Protein AF-A0A934G5C1-F1 (afdb_monomer)

Mean predicted aligned error: 17.74 Å

Structure (mmCIF, N/CA/C/O backbone):
data_AF-A0A934G5C1-F1
#
_entry.id   AF-A0A934G5C1-F1
#
loop_
_atom_site.group_PDB
_atom_site.id
_atom_site.type_symbol
_atom_site.label_atom_id
_atom_site.label_alt_id
_atom_site.label_comp_id
_atom_site.label_asym_id
_atom_site.label_entity_id
_atom_site.label_seq_id
_atom_site.pdbx_PDB_ins_code
_atom_site.Cartn_x
_atom_site.Cartn_y
_atom_site.Cartn_z
_atom_site.occupancy
_atom_site.B_iso_or_equiv
_atom_site.auth_seq_id
_atom_site.auth_comp_id
_atom_site.auth_asym_id
_atom_site.auth_atom_id
_atom_site.pdbx_PDB_model_num
ATOM 1 N N . MET A 1 1 ? 14.256 -75.450 32.228 1.00 40.66 1 MET A N 1
ATOM 2 C CA . MET A 1 1 ? 15.122 -76.262 31.351 1.00 40.66 1 MET A CA 1
ATOM 3 C C . MET A 1 1 ? 15.652 -75.315 30.292 1.00 40.66 1 MET A C 1
ATOM 5 O O . MET A 1 1 ? 14.872 -74.866 29.470 1.00 40.66 1 MET A O 1
ATOM 9 N N . SER A 1 2 ? 16.788 -74.676 30.567 1.00 46.22 2 SER A N 1
ATOM 10 C CA . SER A 1 2 ? 18.142 -75.219 30.341 1.00 46.22 2 SER A CA 1
ATOM 11 C C . SER A 1 2 ? 18.468 -75.091 28.852 1.00 46.22 2 SER A C 1
ATOM 13 O O . SER A 1 2 ? 17.809 -75.720 28.040 1.00 46.22 2 SER A O 1
ATOM 15 N N . ASP A 1 3 ? 19.263 -74.114 28.436 1.00 44.03 3 ASP A N 1
ATOM 16 C CA . ASP A 1 3 ? 20.720 -73.979 28.608 1.00 44.03 3 ASP A CA 1
ATOM 17 C C . ASP A 1 3 ? 21.331 -74.221 27.226 1.00 44.03 3 ASP A C 1
ATOM 19 O O . ASP A 1 3 ? 21.148 -75.296 26.664 1.00 44.03 3 ASP A O 1
ATOM 23 N N . SER A 1 4 ? 22.003 -73.222 26.659 1.00 57.47 4 SER A N 1
ATOM 24 C CA . SER A 1 4 ? 23.036 -73.444 25.642 1.00 57.47 4 SER A CA 1
ATOM 25 C C . SER A 1 4 ? 23.833 -72.155 25.454 1.00 57.47 4 SER A C 1
ATOM 27 O O . SER A 1 4 ? 23.594 -71.365 24.542 1.00 57.47 4 SER A O 1
ATOM 29 N N . GLN A 1 5 ? 24.781 -71.938 26.362 1.00 55.88 5 GLN A N 1
ATOM 30 C CA . GLN A 1 5 ? 25.987 -71.168 26.079 1.00 55.88 5 GLN A CA 1
ATOM 31 C C . GLN A 1 5 ? 26.988 -72.052 25.327 1.00 55.88 5 GLN A C 1
ATOM 33 O O . GLN A 1 5 ? 27.279 -73.153 25.781 1.00 55.88 5 GLN A O 1
ATOM 38 N N . ASP A 1 6 ? 27.609 -71.513 24.281 1.00 58.28 6 ASP A N 1
ATOM 39 C CA . ASP A 1 6 ? 28.986 -71.850 23.891 1.00 58.28 6 ASP A CA 1
ATOM 40 C C . ASP A 1 6 ? 29.587 -70.571 23.270 1.00 58.28 6 ASP A C 1
ATOM 42 O O . ASP A 1 6 ? 29.006 -70.002 22.348 1.00 58.28 6 ASP A O 1
ATOM 46 N N . ARG A 1 7 ? 30.477 -69.835 23.964 1.00 55.62 7 ARG A N 1
ATOM 47 C CA . ARG A 1 7 ? 31.963 -69.877 23.887 1.00 55.62 7 ARG A CA 1
ATOM 48 C C . ARG A 1 7 ? 32.457 -70.053 22.439 1.00 55.62 7 ARG A C 1
ATOM 50 O O . ARG A 1 7 ? 31.940 -70.856 21.694 1.00 55.62 7 ARG A O 1
ATOM 57 N N . SER A 1 8 ? 33.485 -69.401 21.920 1.00 46.38 8 SER A N 1
ATOM 58 C CA . SER A 1 8 ? 34.665 -68.748 22.470 1.00 46.38 8 SER A CA 1
ATOM 59 C C . SER A 1 8 ? 35.357 -68.091 21.266 1.00 46.38 8 SER A C 1
ATOM 61 O O . SER A 1 8 ? 35.389 -68.707 20.207 1.00 46.38 8 SER A O 1
ATOM 63 N N . MET A 1 9 ? 35.971 -66.915 21.404 1.00 46.69 9 MET A N 1
ATOM 64 C CA . MET A 1 9 ? 37.421 -66.777 21.190 1.00 46.69 9 MET A CA 1
ATOM 65 C C . MET A 1 9 ? 37.887 -65.324 21.318 1.00 46.69 9 MET A C 1
ATOM 67 O O . MET A 1 9 ? 37.436 -64.401 20.648 1.00 46.69 9 MET A O 1
ATOM 71 N N . HIS A 1 10 ? 38.854 -65.189 22.217 1.00 42.53 10 HIS A N 1
ATOM 72 C CA . HIS A 1 10 ? 39.759 -64.076 22.443 1.00 42.53 10 HIS A CA 1
ATOM 73 C C . HIS A 1 10 ? 40.502 -63.627 21.173 1.00 42.53 10 HIS A C 1
ATOM 75 O O . HIS A 1 10 ? 41.035 -64.486 20.480 1.00 42.53 10 HIS A O 1
ATOM 81 N N . PHE A 1 11 ? 40.739 -62.317 21.003 1.00 47.66 11 PHE A N 1
ATOM 82 C CA . PHE A 1 11 ? 42.115 -61.782 21.005 1.00 47.66 11 PHE A CA 1
ATOM 83 C C . PHE A 1 11 ? 42.181 -60.248 21.176 1.00 47.66 11 PHE A C 1
ATOM 85 O O . PHE A 1 11 ? 42.014 -59.448 20.267 1.00 47.66 11 PHE A O 1
ATOM 92 N N . ILE A 1 12 ? 42.398 -59.872 22.430 1.00 50.53 12 ILE A N 1
ATOM 93 C CA . ILE A 1 12 ? 43.264 -58.821 22.978 1.00 50.53 12 ILE A CA 1
ATOM 94 C C . ILE A 1 12 ? 44.114 -57.975 21.980 1.00 50.53 12 ILE A C 1
ATOM 96 O O . ILE A 1 12 ? 44.884 -58.521 21.197 1.00 50.53 12 ILE A O 1
ATOM 100 N N . LYS A 1 13 ? 44.133 -56.652 22.258 1.00 41.81 13 LYS A N 1
ATOM 101 C CA . LYS A 1 13 ? 45.255 -55.664 22.238 1.00 41.81 13 LYS A CA 1
ATOM 102 C C . LYS A 1 13 ? 45.250 -54.515 21.196 1.00 41.81 13 LYS A C 1
ATOM 104 O O . LYS A 1 13 ? 45.858 -54.601 20.144 1.00 41.81 13 LYS A O 1
ATOM 109 N N . LYS A 1 14 ? 44.799 -53.356 21.708 1.00 48.03 14 LYS A N 1
ATOM 110 C CA . LYS A 1 14 ? 45.574 -52.109 21.934 1.00 48.03 14 LYS A CA 1
ATOM 111 C C . LYS A 1 14 ? 45.848 -51.115 20.777 1.00 48.03 14 LYS A C 1
ATOM 113 O O . LYS A 1 14 ? 46.729 -51.319 19.957 1.00 48.03 14 LYS A O 1
ATOM 118 N N . HIS A 1 15 ? 45.277 -49.924 21.014 1.00 45.47 15 HIS A N 1
ATOM 119 C CA . HIS A 1 15 ? 45.820 -48.560 20.864 1.00 45.47 15 HIS A CA 1
ATOM 120 C C . HIS A 1 15 ? 45.472 -47.713 19.626 1.00 45.47 15 HIS A C 1
ATOM 122 O O . HIS A 1 15 ? 45.500 -48.169 18.494 1.00 45.47 15 HIS A O 1
ATOM 128 N N . VAL A 1 16 ? 45.311 -46.413 19.943 1.00 53.78 16 VAL A N 1
ATOM 129 C CA . VAL A 1 16 ? 45.301 -45.193 19.106 1.00 53.78 16 VAL A CA 1
ATOM 130 C C . VAL A 1 16 ? 43.897 -44.778 18.613 1.00 53.78 16 VAL A C 1
ATOM 132 O O . VAL A 1 16 ? 43.386 -45.319 17.650 1.00 53.78 16 VAL A O 1
ATOM 135 N N . LEU A 1 17 ? 43.108 -44.008 19.378 1.00 49.44 17 LEU A N 1
ATOM 136 C CA . LEU A 1 17 ? 43.161 -42.549 19.619 1.00 49.44 17 LEU A CA 1
ATOM 137 C C . LEU A 1 17 ? 42.646 -41.694 18.434 1.00 49.44 17 LEU A C 1
ATOM 139 O O . LEU A 1 17 ? 43.292 -41.656 17.396 1.00 49.44 17 LEU A O 1
ATOM 143 N N . ARG A 1 18 ? 41.589 -40.897 18.714 1.00 51.03 18 ARG A N 1
ATOM 144 C CA . ARG A 1 18 ? 40.995 -39.773 17.933 1.00 51.03 18 ARG A CA 1
ATOM 145 C C . ARG A 1 18 ? 40.209 -40.232 16.691 1.00 51.03 18 ARG A C 1
ATOM 147 O O . ARG A 1 18 ? 40.724 -40.967 15.875 1.00 51.03 18 ARG A O 1
ATOM 154 N N . VAL A 1 19 ? 38.934 -39.882 16.505 1.00 53.34 19 VAL A N 1
ATOM 155 C CA . VAL A 1 19 ? 38.417 -38.519 16.307 1.00 53.34 19 VAL A CA 1
ATOM 156 C C . VAL A 1 19 ? 36.956 -38.430 16.774 1.00 53.34 19 VAL A C 1
ATOM 158 O O . VAL A 1 19 ? 36.105 -39.219 16.376 1.00 53.34 19 VAL A O 1
ATOM 161 N N . VAL A 1 20 ? 36.679 -37.429 17.610 1.00 55.00 20 VAL A N 1
ATOM 162 C CA . VAL A 1 20 ? 35.336 -36.919 17.906 1.00 55.00 20 VAL A CA 1
ATOM 163 C C . VAL A 1 20 ? 34.808 -36.260 16.632 1.00 55.00 20 VAL A C 1
ATOM 165 O O . VAL A 1 20 ? 35.332 -35.233 16.213 1.00 55.00 20 VAL A O 1
ATOM 168 N N . GLY A 1 21 ? 33.805 -36.864 16.000 1.00 48.53 21 GLY A N 1
ATOM 169 C CA . GLY A 1 21 ? 33.131 -36.331 14.816 1.00 48.53 21 GLY A CA 1
ATOM 170 C C . GLY A 1 21 ? 31.668 -36.032 15.118 1.00 48.53 21 GLY A C 1
ATOM 171 O O . GLY A 1 21 ? 30.785 -36.697 14.593 1.00 48.53 21 GLY A O 1
ATOM 172 N N . ALA A 1 22 ? 31.407 -35.069 16.005 1.00 55.16 22 ALA A N 1
ATOM 173 C CA . ALA A 1 22 ? 30.075 -34.499 16.173 1.00 55.16 22 ALA A CA 1
ATOM 174 C C . ALA A 1 22 ? 29.799 -33.570 14.982 1.00 55.16 22 ALA A C 1
ATOM 176 O O . ALA A 1 22 ? 30.129 -32.386 15.012 1.00 55.16 22 ALA A O 1
ATOM 177 N N . THR A 1 23 ? 29.249 -34.117 13.899 1.00 57.44 23 THR A N 1
ATOM 178 C CA . THR A 1 23 ? 28.821 -33.325 12.742 1.00 57.44 23 THR A CA 1
ATOM 179 C C . THR A 1 23 ? 27.508 -32.627 13.091 1.00 57.44 23 THR A C 1
ATOM 181 O O . THR A 1 23 ? 26.417 -33.132 12.839 1.00 57.44 23 THR A O 1
ATOM 184 N N . LEU A 1 24 ? 27.622 -31.467 13.738 1.00 51.75 24 LEU A N 1
ATOM 185 C CA . LEU A 1 24 ? 26.525 -30.531 13.941 1.00 51.75 24 LEU A CA 1
ATOM 186 C C . LEU A 1 24 ? 26.111 -30.000 12.557 1.00 51.75 24 LEU A C 1
ATOM 188 O O . LEU A 1 24 ? 26.809 -29.174 11.970 1.00 51.75 24 LEU A O 1
ATOM 192 N N . LEU A 1 25 ? 25.008 -30.512 12.006 1.00 53.38 25 LEU A N 1
ATOM 193 C CA . LEU A 1 25 ? 24.370 -29.956 10.811 1.00 53.38 25 LEU A CA 1
ATOM 194 C C . LEU A 1 25 ? 23.799 -28.579 11.169 1.00 53.38 25 LEU A C 1
ATOM 196 O O . LEU A 1 25 ? 22.668 -28.455 11.632 1.00 53.38 25 LEU A O 1
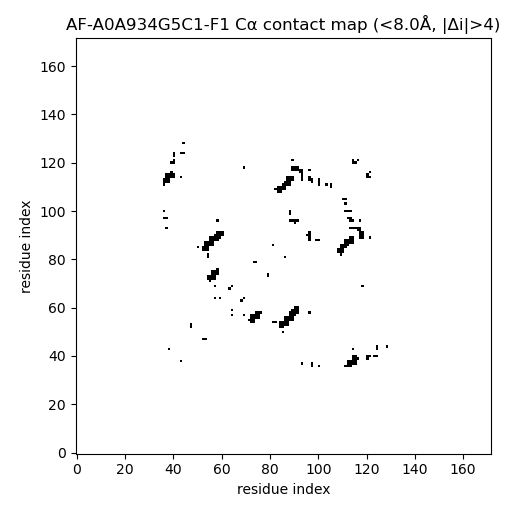ATOM 200 N N . ILE A 1 26 ? 24.609 -27.540 10.981 1.00 58.94 26 ILE A N 1
ATOM 201 C CA . ILE A 1 26 ? 24.155 -26.152 11.006 1.00 58.94 26 ILE A CA 1
ATOM 202 C C . ILE A 1 26 ? 23.351 -25.948 9.721 1.00 58.94 26 ILE A C 1
ATOM 204 O O . ILE A 1 26 ? 23.914 -25.719 8.653 1.00 58.94 26 ILE A O 1
ATOM 208 N N . VAL A 1 27 ? 22.031 -26.095 9.810 1.00 57.69 27 VAL A N 1
ATOM 209 C CA . VAL A 1 27 ? 21.120 -25.678 8.741 1.00 57.69 27 VAL A CA 1
ATOM 210 C C . VAL A 1 27 ? 21.125 -24.147 8.736 1.00 57.69 27 VAL A C 1
ATOM 212 O O . VAL A 1 27 ? 20.742 -23.554 9.747 1.00 57.69 27 VAL A O 1
ATOM 215 N N . PRO A 1 28 ? 21.556 -23.471 7.655 1.00 57.78 28 PRO A N 1
ATOM 216 C CA . PRO A 1 28 ? 21.384 -22.035 7.556 1.00 57.78 28 PRO A CA 1
ATOM 217 C C . PRO A 1 28 ? 19.888 -21.778 7.381 1.00 57.78 28 PRO A C 1
ATOM 219 O O . PRO A 1 28 ? 19.322 -21.993 6.310 1.00 57.78 28 PRO A O 1
ATOM 222 N N . THR A 1 29 ? 19.220 -21.344 8.447 1.00 58.00 29 THR A N 1
ATOM 223 C CA . THR A 1 29 ? 17.902 -20.729 8.324 1.00 58.00 29 THR A CA 1
ATOM 224 C C . THR A 1 29 ? 18.095 -19.438 7.539 1.00 58.00 29 THR A C 1
ATOM 226 O O . THR A 1 29 ? 18.544 -18.430 8.085 1.00 58.00 29 THR A O 1
ATOM 229 N N . LEU A 1 30 ? 17.806 -19.479 6.238 1.00 50.91 30 LEU A N 1
ATOM 230 C CA . LEU A 1 30 ? 17.586 -18.291 5.423 1.00 50.91 30 LEU A CA 1
ATOM 231 C C . LEU A 1 30 ? 16.338 -17.591 5.971 1.00 50.91 30 LEU A C 1
ATOM 233 O O . LEU A 1 30 ? 15.224 -17.806 5.501 1.00 50.91 30 LEU A O 1
ATOM 237 N N . SER A 1 31 ? 16.525 -16.786 7.015 1.00 50.84 31 SER A N 1
ATOM 238 C CA . SER A 1 31 ? 15.541 -15.807 7.451 1.00 50.84 31 SER A CA 1
ATOM 239 C C . SER A 1 31 ? 15.425 -14.769 6.341 1.00 50.84 31 SER A C 1
ATOM 241 O O . SER A 1 31 ? 16.187 -13.805 6.310 1.00 50.84 31 SER A O 1
ATOM 243 N N . LEU A 1 32 ? 14.503 -14.978 5.398 1.00 52.03 32 LEU A N 1
ATOM 244 C CA . LEU A 1 32 ? 14.025 -13.893 4.547 1.00 52.03 32 LEU A CA 1
ATOM 245 C C . LEU A 1 32 ? 13.494 -12.811 5.490 1.00 52.03 32 LEU A C 1
ATOM 247 O O . LEU A 1 32 ? 12.544 -13.047 6.240 1.00 52.03 32 LEU A O 1
ATOM 251 N N . ALA A 1 33 ? 14.168 -11.665 5.509 1.00 53.44 33 ALA A N 1
ATOM 252 C CA . ALA A 1 33 ? 13.858 -10.559 6.393 1.00 53.44 33 ALA A CA 1
ATOM 253 C C . ALA A 1 33 ? 12.420 -10.089 6.136 1.00 53.44 33 ALA A C 1
ATOM 255 O O . ALA A 1 33 ? 12.133 -9.411 5.155 1.00 53.44 33 ALA A O 1
ATOM 256 N N . ALA A 1 34 ? 11.502 -10.438 7.040 1.00 54.94 34 ALA A N 1
ATOM 257 C CA . ALA A 1 34 ? 10.116 -9.972 7.009 1.00 54.94 34 ALA A CA 1
ATOM 258 C C . ALA A 1 34 ? 10.006 -8.433 6.992 1.00 54.94 34 ALA A C 1
ATOM 260 O O . ALA A 1 34 ? 8.987 -7.906 6.553 1.00 54.94 34 ALA A O 1
ATOM 261 N N . ASN A 1 35 ? 11.062 -7.742 7.431 1.00 61.09 35 ASN A N 1
ATOM 262 C CA . ASN A 1 35 ? 11.158 -6.287 7.469 1.00 61.09 35 ASN A CA 1
ATOM 263 C C . ASN A 1 35 ? 11.298 -5.644 6.081 1.00 61.09 35 ASN A C 1
ATOM 265 O O . ASN A 1 35 ? 10.899 -4.499 5.928 1.00 61.09 35 ASN A O 1
ATOM 269 N N . ASP A 1 36 ? 11.787 -6.354 5.058 1.00 80.56 36 ASP A N 1
ATOM 270 C CA . ASP A 1 36 ? 11.996 -5.747 3.730 1.00 80.56 36 ASP A CA 1
ATOM 271 C C . ASP A 1 36 ? 10.683 -5.502 2.967 1.00 80.56 36 ASP A C 1
ATOM 273 O O . ASP A 1 36 ? 10.649 -4.754 1.987 1.00 80.56 36 ASP A O 1
ATOM 277 N N . LEU A 1 37 ? 9.592 -6.141 3.403 1.00 93.38 37 LEU A N 1
ATOM 278 C CA . LEU A 1 37 ? 8.275 -6.028 2.776 1.00 93.38 37 LEU A CA 1
ATOM 279 C C . LEU A 1 37 ? 7.396 -4.947 3.408 1.00 93.38 37 LEU A C 1
ATOM 281 O O . LEU A 1 37 ? 6.415 -4.561 2.781 1.00 93.38 37 LEU A O 1
ATOM 285 N N . LEU A 1 38 ? 7.721 -4.469 4.613 1.00 96.81 38 LEU A N 1
ATOM 286 C CA . LEU A 1 38 ? 6.976 -3.424 5.315 1.00 96.81 38 LEU A CA 1
ATOM 287 C C . LEU A 1 38 ? 7.736 -2.102 5.205 1.00 96.81 38 LEU A C 1
ATOM 289 O O . LEU A 1 38 ? 8.795 -1.935 5.803 1.00 96.81 38 LEU A O 1
ATOM 293 N N . LEU A 1 39 ? 7.206 -1.164 4.426 1.00 96.81 39 LEU A N 1
ATOM 294 C CA . LEU A 1 39 ? 7.880 0.100 4.152 1.00 96.81 39 LEU A CA 1
ATOM 295 C C . LEU A 1 39 ? 7.393 1.199 5.089 1.00 96.81 39 LEU A C 1
ATOM 297 O O . LEU A 1 39 ? 6.200 1.498 5.127 1.00 96.81 39 LEU A O 1
ATOM 301 N N . ASN A 1 40 ? 8.339 1.837 5.775 1.00 96.69 40 ASN A N 1
ATOM 302 C CA . ASN A 1 40 ? 8.118 3.111 6.452 1.00 96.69 40 ASN A CA 1
ATOM 303 C C . ASN A 1 40 ? 7.946 4.262 5.443 1.00 96.69 40 ASN A C 1
ATOM 305 O O . ASN A 1 40 ? 8.159 4.087 4.242 1.00 96.69 40 ASN A O 1
ATOM 309 N N . GLU A 1 41 ? 7.576 5.445 5.936 1.00 95.62 41 GLU A N 1
ATOM 310 C CA . GLU A 1 41 ? 7.290 6.624 5.103 1.00 95.62 41 GLU A CA 1
ATOM 311 C C . GLU A 1 41 ? 8.478 7.023 4.212 1.00 95.62 41 GLU A C 1
ATOM 313 O O . GLU A 1 41 ? 8.292 7.207 3.009 1.00 95.62 41 GLU A O 1
ATOM 318 N N . ASP A 1 42 ? 9.702 7.031 4.747 1.00 94.69 42 ASP A N 1
ATOM 319 C CA . ASP A 1 42 ? 10.914 7.370 3.984 1.00 94.69 42 ASP A CA 1
ATOM 320 C C . ASP A 1 42 ? 11.159 6.393 2.823 1.00 94.69 42 ASP A C 1
ATOM 322 O O . ASP A 1 42 ? 11.411 6.786 1.679 1.00 94.69 42 ASP A O 1
ATOM 326 N N . SER A 1 43 ? 11.062 5.090 3.100 1.00 95.38 43 SER A N 1
ATOM 327 C CA . SER A 1 43 ? 11.277 4.042 2.096 1.00 95.38 43 SER A CA 1
ATOM 328 C C . SER A 1 43 ? 10.156 4.025 1.063 1.00 95.38 43 SER A C 1
ATOM 330 O O . SER A 1 43 ? 10.405 3.787 -0.121 1.00 95.38 43 SER A O 1
ATOM 332 N N . LEU A 1 44 ? 8.923 4.292 1.497 1.00 95.56 44 LEU A N 1
ATOM 333 C CA . LEU A 1 44 ? 7.759 4.431 0.633 1.00 95.56 44 LEU A CA 1
ATOM 334 C C . LEU A 1 44 ? 7.935 5.609 -0.335 1.00 95.56 44 LEU A C 1
ATOM 336 O O . LEU A 1 44 ? 7.807 5.422 -1.548 1.00 95.56 44 LEU A O 1
ATOM 340 N N . ALA A 1 45 ? 8.300 6.786 0.176 1.00 94.19 45 ALA A N 1
ATOM 341 C CA . ALA A 1 45 ? 8.556 7.981 -0.624 1.00 94.19 45 ALA A CA 1
ATOM 342 C C . ALA A 1 45 ? 9.677 7.744 -1.648 1.00 94.19 45 ALA A C 1
ATOM 344 O O . ALA A 1 45 ? 9.513 8.033 -2.835 1.00 94.19 45 ALA A O 1
ATOM 345 N N . ALA A 1 46 ? 10.784 7.123 -1.228 1.00 93.25 46 ALA A N 1
ATOM 346 C CA . ALA A 1 46 ? 11.896 6.794 -2.117 1.00 93.25 46 ALA A CA 1
ATOM 347 C C . ALA A 1 46 ? 11.490 5.841 -3.259 1.00 93.25 46 ALA A C 1
ATOM 349 O O . ALA A 1 46 ? 11.952 5.985 -4.395 1.00 93.25 46 ALA A O 1
ATOM 350 N N . ARG A 1 47 ? 10.611 4.867 -2.986 1.00 92.69 47 ARG A N 1
ATOM 351 C CA . ARG A 1 47 ? 10.094 3.933 -4.001 1.00 92.69 47 ARG A CA 1
ATOM 352 C C . ARG A 1 47 ? 9.182 4.639 -5.001 1.00 92.69 47 ARG A C 1
ATOM 354 O O . ARG A 1 47 ? 9.367 4.448 -6.201 1.00 92.69 47 ARG A O 1
ATOM 361 N N . ILE A 1 48 ? 8.257 5.470 -4.519 1.00 92.44 48 ILE A N 1
ATOM 362 C CA . ILE A 1 48 ? 7.338 6.249 -5.365 1.00 92.44 48 ILE A CA 1
ATOM 363 C C . ILE A 1 48 ? 8.118 7.219 -6.261 1.00 92.44 48 ILE A C 1
ATOM 365 O O . ILE A 1 48 ? 7.845 7.301 -7.455 1.00 92.44 48 ILE A O 1
ATOM 369 N N . ALA A 1 49 ? 9.135 7.898 -5.723 1.00 90.69 49 ALA A N 1
ATOM 370 C CA . ALA A 1 49 ? 9.977 8.808 -6.499 1.00 90.69 49 ALA A CA 1
ATOM 371 C C . ALA A 1 49 ? 10.727 8.096 -7.640 1.00 90.69 49 ALA A C 1
ATOM 373 O O . ALA A 1 49 ? 10.937 8.673 -8.707 1.00 90.69 49 ALA A O 1
ATOM 374 N N . LYS A 1 50 ? 11.122 6.833 -7.431 1.00 89.25 50 LYS A N 1
ATOM 375 C CA . LYS A 1 50 ? 11.812 6.021 -8.442 1.00 89.25 50 LYS A CA 1
ATOM 376 C C . LYS A 1 50 ? 10.864 5.471 -9.512 1.00 89.25 50 LYS A C 1
ATOM 378 O O . LYS A 1 50 ? 11.252 5.383 -10.675 1.00 89.25 50 LYS A O 1
ATOM 383 N N . GLU A 1 51 ? 9.655 5.072 -9.127 1.00 87.94 51 GLU A N 1
ATOM 384 C CA . GLU A 1 51 ? 8.650 4.488 -10.018 1.00 87.94 51 GLU A CA 1
ATOM 385 C C . GLU A 1 51 ? 7.266 5.089 -9.705 1.00 87.94 51 GLU A C 1
ATOM 387 O O . GLU A 1 51 ? 6.507 4.527 -8.912 1.00 87.94 51 GLU A O 1
ATOM 392 N N . PRO A 1 52 ? 6.910 6.233 -10.325 1.00 84.31 52 PRO A N 1
ATOM 393 C CA . PRO A 1 52 ? 5.674 6.952 -9.997 1.00 84.31 52 PRO A CA 1
ATOM 394 C C . PRO A 1 52 ? 4.411 6.201 -10.441 1.00 84.31 52 PRO A C 1
ATOM 396 O O . PRO A 1 52 ? 3.326 6.413 -9.900 1.00 84.31 52 PRO A O 1
ATOM 399 N N . ASN A 1 53 ? 4.544 5.291 -11.411 1.00 90.00 53 ASN A N 1
ATOM 400 C CA . ASN A 1 53 ? 3.462 4.428 -11.872 1.00 90.00 53 ASN A CA 1
ATOM 401 C C . ASN A 1 53 ? 3.311 3.226 -10.932 1.00 90.00 53 ASN A C 1
ATOM 403 O O . ASN A 1 53 ? 3.804 2.139 -11.225 1.00 90.00 53 ASN A O 1
ATOM 407 N N . CYS A 1 54 ? 2.610 3.416 -9.817 1.00 93.94 54 CYS A N 1
ATOM 408 C CA . CYS A 1 54 ? 2.335 2.359 -8.848 1.00 93.94 54 CYS A CA 1
ATOM 409 C C . CYS A 1 54 ? 0.840 2.008 -8.775 1.00 93.94 54 CYS A C 1
ATOM 411 O O . CYS A 1 54 ? -0.033 2.814 -9.104 1.00 93.94 54 CYS A O 1
ATOM 413 N N . GLN A 1 55 ? 0.533 0.781 -8.350 1.00 96.06 55 GLN A N 1
ATOM 414 C CA . GLN A 1 55 ? -0.822 0.379 -7.973 1.00 96.06 55 GLN A CA 1
ATOM 415 C C . GLN A 1 55 ? -0.950 0.387 -6.452 1.00 96.06 55 GLN A C 1
ATOM 417 O O . GLN A 1 55 ? -0.165 -0.252 -5.758 1.00 96.06 55 GLN A O 1
ATOM 422 N N . LEU A 1 56 ? -1.994 1.034 -5.943 1.00 97.56 56 LEU A N 1
ATOM 423 C CA . LEU A 1 56 ? -2.384 0.938 -4.543 1.00 97.56 56 LEU A CA 1
ATOM 424 C C . LEU A 1 56 ? -3.545 -0.046 -4.382 1.00 97.56 56 LEU A C 1
ATOM 426 O O . LEU A 1 56 ? -4.579 0.096 -5.038 1.00 97.56 56 LEU A O 1
ATOM 430 N N . LEU A 1 57 ? -3.383 -1.021 -3.494 1.00 98.19 57 LEU A N 1
ATOM 431 C CA . LEU A 1 57 ? -4.415 -1.959 -3.070 1.00 98.19 57 LEU A CA 1
ATOM 432 C C . LEU A 1 57 ? -4.930 -1.553 -1.684 1.00 98.19 57 LEU A C 1
ATOM 434 O O . LEU A 1 57 ? -4.177 -1.566 -0.710 1.00 98.19 57 LEU A O 1
ATOM 438 N N . ASP A 1 58 ? -6.212 -1.196 -1.602 1.00 98.38 58 ASP A N 1
ATOM 439 C CA . ASP A 1 58 ? -6.891 -0.876 -0.345 1.00 98.38 58 ASP A CA 1
ATOM 440 C C . ASP A 1 58 ? -7.585 -2.127 0.197 1.00 98.38 58 ASP A C 1
ATOM 442 O O . ASP A 1 58 ? -8.639 -2.546 -0.290 1.00 98.38 58 ASP A O 1
ATOM 446 N N . ALA A 1 59 ? -6.953 -2.743 1.188 1.00 98.31 59 ALA A N 1
ATOM 447 C CA . ALA A 1 59 ? -7.402 -3.949 1.868 1.00 98.31 59 ALA A CA 1
ATOM 448 C C . ALA A 1 59 ? -7.974 -3.685 3.263 1.00 98.31 59 ALA A C 1
ATOM 450 O O . ALA A 1 59 ? -8.183 -4.623 4.032 1.00 98.31 59 ALA A O 1
ATOM 451 N N . ARG A 1 60 ? -8.234 -2.420 3.601 1.00 98.38 60 ARG A N 1
ATOM 452 C CA . ARG A 1 60 ? -8.929 -2.057 4.839 1.00 98.38 60 ARG A CA 1
ATOM 453 C C . ARG A 1 60 ? -10.346 -2.617 4.859 1.00 98.38 60 ARG A C 1
ATOM 455 O O . ARG A 1 60 ? -10.900 -2.979 3.820 1.00 98.38 60 ARG A O 1
ATOM 462 N N . SER A 1 61 ? -10.973 -2.632 6.024 1.00 97.69 61 SER A N 1
ATOM 463 C CA . SER A 1 61 ? -12.380 -2.991 6.169 1.00 97.69 61 SER A CA 1
ATOM 464 C C . SER A 1 61 ? -13.278 -2.160 5.242 1.00 97.69 61 SER A C 1
ATOM 466 O O . SER A 1 61 ? -13.017 -0.989 4.959 1.00 97.69 61 SER A O 1
ATOM 468 N N . ALA A 1 62 ? -14.390 -2.746 4.787 1.00 96.38 62 ALA A N 1
ATOM 469 C CA . ALA A 1 62 ? -15.342 -2.047 3.918 1.00 96.38 62 ALA A CA 1
ATOM 470 C C . ALA A 1 62 ? -15.873 -0.746 4.552 1.00 96.38 62 ALA A C 1
ATOM 472 O O . ALA A 1 62 ? -16.180 0.216 3.846 1.00 96.38 62 ALA A O 1
ATOM 473 N N . GLU A 1 63 ? -15.959 -0.703 5.883 1.00 97.12 63 GLU A N 1
ATOM 474 C CA . GLU A 1 63 ? -16.312 0.502 6.623 1.00 97.12 63 GLU A CA 1
ATOM 475 C C . GLU A 1 63 ? -15.226 1.578 6.519 1.00 97.12 63 GLU A C 1
ATOM 477 O O . GLU A 1 63 ? -15.540 2.703 6.133 1.00 97.12 63 GLU A O 1
ATOM 482 N N . ALA A 1 64 ? -13.959 1.241 6.775 1.00 97.25 64 ALA A N 1
ATOM 483 C CA . ALA A 1 64 ? -12.844 2.180 6.654 1.00 97.25 64 ALA A CA 1
ATOM 484 C C . ALA A 1 64 ? -12.677 2.705 5.217 1.00 97.25 64 ALA A C 1
ATOM 486 O O . ALA A 1 64 ? -12.463 3.905 5.017 1.00 97.25 64 ALA A O 1
ATOM 487 N N . GLN A 1 65 ? -12.853 1.836 4.214 1.00 96.75 65 GLN A N 1
ATOM 488 C CA . GLN A 1 65 ? -12.862 2.222 2.799 1.00 96.75 65 GLN A CA 1
ATOM 489 C C . GLN A 1 65 ? -13.978 3.226 2.486 1.00 96.75 65 GLN A C 1
ATOM 491 O O . GLN A 1 65 ? -13.763 4.186 1.749 1.00 96.75 65 GLN A O 1
ATOM 496 N N . ARG A 1 66 ? -15.171 3.028 3.060 1.00 95.81 66 ARG A N 1
ATOM 497 C CA . ARG A 1 66 ? -16.328 3.908 2.859 1.00 95.81 66 ARG A CA 1
ATOM 498 C C . ARG A 1 66 ? -16.180 5.247 3.583 1.00 95.81 66 ARG A C 1
ATOM 500 O O . ARG A 1 66 ? -16.554 6.272 3.026 1.00 95.81 66 ARG A O 1
ATOM 507 N N . LEU A 1 67 ? -15.683 5.236 4.821 1.00 96.50 67 LEU A N 1
ATOM 508 C CA . LEU A 1 67 ? -15.551 6.435 5.655 1.00 96.50 67 LEU A CA 1
ATOM 509 C C . LEU A 1 67 ? -14.413 7.345 5.188 1.00 96.50 67 LEU A C 1
ATOM 511 O O . LEU A 1 67 ? -14.531 8.565 5.250 1.00 96.50 67 LEU A O 1
ATOM 515 N N . SER A 1 68 ? -13.307 6.762 4.727 1.00 95.62 68 SER A N 1
ATOM 516 C CA . SER A 1 68 ? -12.144 7.515 4.266 1.00 95.62 68 SER A CA 1
ATOM 517 C C . SER A 1 68 ? -11.523 6.829 3.047 1.00 95.62 68 SER A C 1
ATOM 519 O O . SER A 1 68 ? -10.533 6.101 3.195 1.00 95.62 68 SER A O 1
ATOM 521 N N . PRO A 1 69 ? -12.100 7.019 1.846 1.00 94.00 69 PRO A N 1
ATOM 522 C CA . PRO A 1 69 ? -11.613 6.377 0.631 1.00 94.00 69 PRO A CA 1
ATOM 523 C C . PRO A 1 69 ? -10.207 6.864 0.268 1.00 94.00 69 PRO A C 1
ATOM 525 O O . PRO A 1 69 ? -9.893 8.051 0.382 1.00 94.00 69 PRO A O 1
ATOM 528 N N . LEU A 1 70 ? -9.358 5.944 -0.191 1.00 95.38 70 LEU A N 1
ATOM 529 C CA . LEU A 1 70 ? -8.039 6.276 -0.728 1.00 95.38 70 LEU A CA 1
ATOM 530 C C . LEU A 1 70 ? -8.150 6.560 -2.226 1.00 95.38 70 LEU A C 1
ATOM 532 O O . LEU A 1 70 ? -8.581 5.704 -3.003 1.00 95.38 70 LEU A O 1
ATOM 536 N N . ALA A 1 71 ? -7.755 7.766 -2.635 1.00 90.75 71 ALA A N 1
ATOM 537 C CA . ALA A 1 71 ? -7.740 8.156 -4.040 1.00 90.75 71 ALA A CA 1
ATOM 538 C C . ALA A 1 71 ? -6.821 7.235 -4.857 1.00 90.75 71 ALA A C 1
ATOM 540 O O . ALA A 1 71 ? -5.763 6.828 -4.379 1.00 90.75 71 ALA A O 1
ATOM 541 N N . PHE A 1 72 ? -7.242 6.918 -6.085 1.00 90.44 72 PHE A N 1
ATOM 542 C CA . PHE A 1 72 ? -6.504 6.065 -7.028 1.00 90.44 72 PHE A CA 1
ATOM 543 C C . PHE A 1 72 ? -6.164 4.657 -6.497 1.00 90.44 72 PHE A C 1
ATOM 545 O O . PHE A 1 72 ? -5.288 3.980 -7.036 1.00 90.44 72 PHE A O 1
ATOM 552 N N . SER A 1 73 ? -6.881 4.189 -5.469 1.00 96.00 73 SER A N 1
ATOM 553 C CA . SER A 1 73 ? -6.773 2.822 -4.962 1.00 96.00 73 SER A CA 1
ATOM 554 C C . SER A 1 73 ? -7.675 1.851 -5.724 1.00 96.00 73 SER A C 1
ATOM 556 O O . SER A 1 73 ? -8.736 2.206 -6.239 1.00 96.00 73 SER A O 1
ATOM 558 N N . THR A 1 74 ? -7.253 0.591 -5.779 1.00 96.62 74 THR A N 1
ATOM 559 C CA . THR A 1 74 ? -8.108 -0.542 -6.134 1.00 96.62 74 THR A CA 1
ATOM 560 C C . THR A 1 74 ? -8.514 -1.240 -4.845 1.00 96.62 74 THR A C 1
ATOM 562 O O . THR A 1 74 ? -7.647 -1.604 -4.052 1.00 96.62 74 THR A O 1
ATOM 565 N N . ARG A 1 75 ? -9.814 -1.461 -4.634 1.00 97.12 75 ARG A N 1
ATOM 566 C CA . ARG A 1 75 ? -10.283 -2.293 -3.522 1.00 97.12 75 ARG A CA 1
ATOM 567 C C . ARG A 1 75 ? -9.678 -3.691 -3.643 1.00 97.12 75 ARG A C 1
ATOM 569 O O . ARG A 1 75 ? -9.791 -4.320 -4.694 1.00 97.12 75 ARG A O 1
ATOM 576 N N . TYR A 1 76 ? -9.056 -4.164 -2.573 1.00 96.44 76 TYR A N 1
ATOM 577 C CA . TYR A 1 76 ? -8.498 -5.502 -2.521 1.00 96.44 76 TYR A CA 1
ATOM 578 C C . TYR A 1 76 ? -9.556 -6.530 -2.126 1.00 96.44 76 TYR A C 1
ATOM 580 O O . TYR A 1 76 ? -10.305 -6.370 -1.160 1.00 96.44 76 TYR A O 1
ATOM 588 N N . ASP A 1 77 ? -9.548 -7.622 -2.871 1.00 93.19 77 ASP A N 1
ATOM 589 C CA . ASP A 1 77 ? -10.074 -8.922 -2.502 1.00 93.19 77 ASP A CA 1
ATOM 590 C C . ASP A 1 77 ? -9.181 -9.985 -3.170 1.00 93.19 77 ASP A C 1
ATOM 592 O O . ASP A 1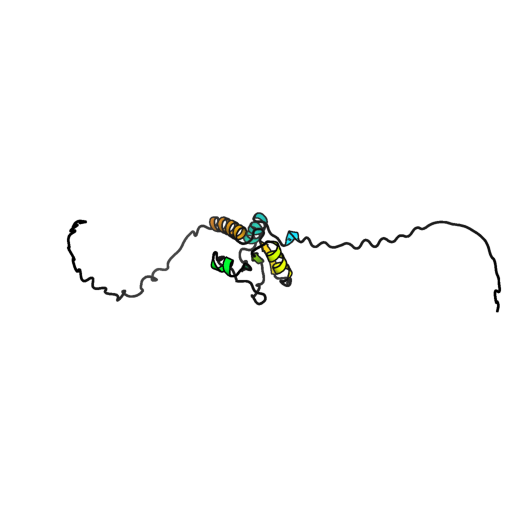 77 ? -8.278 -9.659 -3.944 1.00 93.19 77 ASP A O 1
ATOM 596 N N . LYS A 1 78 ? -9.410 -11.271 -2.890 1.00 89.88 78 LYS A N 1
ATOM 597 C CA . LYS A 1 78 ? -8.5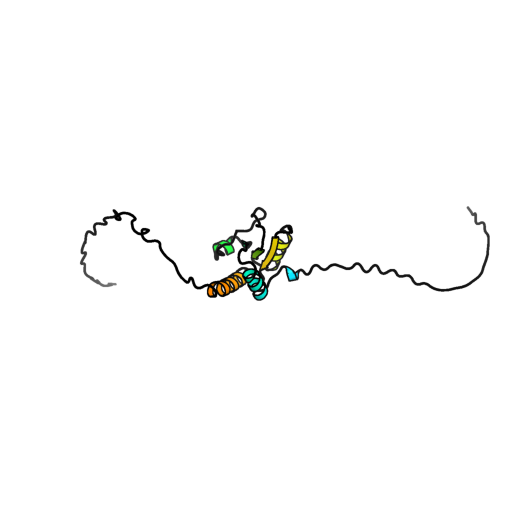77 -12.361 -3.436 1.00 89.88 78 LYS A CA 1
ATOM 598 C C . LYS A 1 78 ? -8.663 -12.509 -4.964 1.00 89.88 78 LYS A C 1
ATOM 600 O O . LYS A 1 78 ? -7.868 -13.243 -5.543 1.00 89.88 78 LYS A O 1
ATOM 605 N N . THR A 1 79 ? -9.625 -11.851 -5.606 1.00 91.50 79 THR A N 1
ATOM 606 C CA . THR A 1 79 ? -9.829 -11.840 -7.061 1.00 91.50 79 THR A CA 1
ATOM 607 C C . THR A 1 79 ? -9.365 -10.538 -7.714 1.00 91.50 79 THR A C 1
ATOM 609 O O . THR A 1 79 ? -9.330 -10.451 -8.943 1.00 91.50 79 THR A O 1
ATOM 612 N N . ALA A 1 80 ? -8.981 -9.537 -6.915 1.00 91.31 80 ALA A N 1
ATOM 613 C CA . ALA A 1 80 ? -8.565 -8.238 -7.405 1.00 91.31 80 ALA A CA 1
ATOM 614 C C . ALA A 1 80 ? -7.327 -8.375 -8.311 1.00 91.31 80 ALA A C 1
ATOM 616 O O . ALA A 1 80 ? -6.337 -9.011 -7.933 1.00 91.31 80 ALA A O 1
ATOM 617 N N . PRO A 1 81 ? -7.342 -7.771 -9.511 1.00 92.31 81 PRO A N 1
ATOM 618 C CA . PRO A 1 81 ? -6.213 -7.854 -10.419 1.00 92.31 81 PRO A CA 1
ATOM 619 C C . PRO A 1 81 ? -5.015 -7.088 -9.853 1.00 92.31 81 PRO A C 1
ATOM 621 O O . PRO A 1 81 ? -5.070 -5.875 -9.630 1.00 92.31 81 PRO A O 1
ATOM 624 N N . VAL A 1 82 ? -3.899 -7.794 -9.689 1.00 94.88 82 VAL A N 1
ATOM 625 C CA . VAL A 1 82 ? -2.620 -7.198 -9.294 1.00 94.88 82 VAL A CA 1
ATOM 626 C C . VAL A 1 82 ? -1.786 -6.936 -10.549 1.00 94.88 82 VAL A C 1
ATOM 628 O O . VAL A 1 82 ? -1.456 -7.855 -11.302 1.00 94.88 82 VAL A O 1
ATOM 631 N N . ARG A 1 83 ? -1.446 -5.675 -10.809 1.00 92.50 83 ARG A N 1
ATOM 632 C CA . ARG A 1 83 ? -0.685 -5.253 -11.994 1.00 92.50 83 ARG A CA 1
ATOM 633 C C . ARG A 1 83 ? 0.792 -5.637 -11.872 1.00 92.50 83 ARG A C 1
ATOM 635 O O . ARG A 1 83 ? 1.273 -5.988 -10.797 1.00 92.50 83 ARG A O 1
ATOM 642 N N . ARG A 1 84 ? 1.507 -5.631 -12.998 1.00 92.56 84 ARG A N 1
ATOM 643 C CA . ARG A 1 84 ? 2.981 -5.671 -13.006 1.00 92.56 84 ARG A CA 1
ATOM 644 C C . ARG A 1 84 ? 3.518 -4.292 -12.591 1.00 92.56 84 ARG A C 1
ATOM 646 O O . ARG A 1 84 ? 2.790 -3.309 -12.709 1.00 92.56 84 ARG A O 1
ATOM 653 N N . GLY A 1 85 ? 4.765 -4.237 -12.140 1.00 91.69 85 GLY A N 1
ATOM 654 C CA . GLY A 1 85 ? 5.416 -3.044 -11.597 1.00 91.69 85 GLY A CA 1
ATOM 655 C C . GLY A 1 85 ? 5.325 -2.966 -10.075 1.00 91.69 85 GLY A C 1
ATOM 656 O O . GLY A 1 85 ? 5.268 -3.994 -9.388 1.00 91.69 85 GLY A O 1
ATOM 657 N N . LEU A 1 86 ? 5.334 -1.741 -9.561 1.00 94.31 86 LEU A N 1
ATOM 658 C CA . LEU A 1 86 ? 5.285 -1.441 -8.134 1.00 94.31 86 LEU A CA 1
ATOM 659 C C . LEU A 1 86 ? 3.853 -1.471 -7.574 1.00 94.31 86 LEU A C 1
ATOM 661 O O . LEU A 1 86 ? 2.960 -0.770 -8.055 1.00 94.31 86 LEU A O 1
ATOM 665 N N . VAL A 1 87 ? 3.638 -2.272 -6.530 1.00 96.38 87 VAL A N 1
ATOM 666 C CA . VAL A 1 87 ? 2.345 -2.438 -5.857 1.00 96.38 87 VAL A CA 1
ATOM 667 C C . VAL A 1 87 ? 2.496 -2.177 -4.363 1.00 96.38 87 VAL A C 1
ATOM 669 O O . VAL A 1 87 ? 3.361 -2.756 -3.707 1.00 96.38 87 VAL A O 1
ATOM 672 N N . PHE A 1 88 ? 1.609 -1.352 -3.821 1.00 97.56 88 PHE A N 1
ATOM 673 C CA . PHE A 1 88 ? 1.517 -1.063 -2.396 1.00 97.56 88 PHE A CA 1
ATOM 674 C C . PHE A 1 88 ? 0.209 -1.597 -1.825 1.00 97.56 88 PHE A C 1
ATOM 676 O O . PHE A 1 88 ? -0.842 -1.475 -2.452 1.00 97.56 88 PHE A O 1
ATOM 683 N N . VAL A 1 89 ? 0.270 -2.171 -0.629 1.00 98.19 89 VAL A N 1
ATOM 684 C CA . VAL A 1 89 ? -0.879 -2.702 0.102 1.00 98.19 89 VAL A CA 1
ATOM 685 C C . VAL A 1 89 ? -1.066 -1.898 1.379 1.00 98.19 89 VAL A C 1
ATOM 687 O O . VAL A 1 89 ? -0.152 -1.789 2.196 1.00 98.19 89 VAL A O 1
ATOM 690 N N . VAL A 1 90 ? -2.272 -1.369 1.558 1.00 98.50 90 VAL A N 1
ATOM 691 C CA . VAL A 1 90 ? -2.722 -0.724 2.793 1.00 98.50 90 VAL A CA 1
ATOM 692 C C . VAL A 1 90 ? -3.820 -1.583 3.409 1.00 98.50 90 VAL A C 1
ATOM 694 O O . VAL A 1 90 ? -4.768 -1.951 2.721 1.00 98.50 90 VAL A O 1
ATOM 697 N N . ALA A 1 91 ? -3.719 -1.875 4.703 1.00 98.44 91 ALA A N 1
ATOM 698 C CA . ALA A 1 91 ? -4.734 -2.601 5.464 1.00 98.44 91 ALA A CA 1
ATOM 699 C C . ALA A 1 91 ? -5.023 -1.891 6.798 1.00 98.44 91 ALA A C 1
ATOM 701 O O . ALA A 1 91 ? -4.466 -0.826 7.069 1.00 98.44 91 ALA A O 1
ATOM 702 N N . ASP A 1 92 ? -5.920 -2.461 7.607 1.00 98.06 92 ASP A N 1
ATOM 703 C CA . ASP A 1 92 ? -6.268 -1.914 8.929 1.00 98.06 92 ASP A CA 1
ATOM 704 C C . ASP A 1 92 ? -5.134 -2.087 9.960 1.00 98.06 92 ASP A C 1
ATOM 706 O O . ASP A 1 92 ? -5.100 -1.369 10.957 1.00 98.06 92 ASP A O 1
ATOM 710 N N . SER A 1 93 ? -4.199 -3.014 9.719 1.00 98.19 93 SER A N 1
ATOM 711 C CA . SER A 1 93 ? -2.977 -3.189 10.511 1.00 98.19 93 SER A CA 1
ATOM 712 C C . SER A 1 93 ? -1.789 -3.589 9.631 1.00 98.19 93 SER A C 1
ATOM 714 O O . SER A 1 93 ? -1.967 -4.101 8.519 1.00 98.19 93 SER A O 1
ATOM 716 N N . ASP A 1 94 ? -0.574 -3.383 10.140 1.00 98.31 94 ASP A N 1
ATOM 717 C CA . ASP A 1 94 ? 0.666 -3.745 9.444 1.00 98.31 94 ASP A CA 1
ATOM 718 C C . ASP A 1 94 ? 0.762 -5.265 9.229 1.00 98.31 94 ASP A C 1
ATOM 720 O O . ASP A 1 94 ? 1.197 -5.729 8.173 1.00 98.31 94 ASP A O 1
ATOM 724 N N . GLU A 1 95 ? 0.295 -6.061 10.196 1.00 97.62 95 GLU A N 1
ATOM 725 C CA . GLU A 1 95 ? 0.264 -7.523 10.110 1.00 97.62 95 GLU A CA 1
ATOM 726 C C . GLU A 1 95 ? -0.669 -7.996 8.996 1.00 97.62 95 GLU A C 1
ATOM 728 O O . GLU A 1 95 ? -0.288 -8.860 8.203 1.00 97.62 95 GLU A O 1
ATOM 733 N N . ALA A 1 96 ? -1.864 -7.403 8.899 1.00 97.62 96 ALA A N 1
ATOM 734 C CA . ALA A 1 96 ? -2.824 -7.722 7.848 1.00 97.62 96 ALA A CA 1
ATOM 735 C C . ALA A 1 96 ? -2.278 -7.344 6.463 1.00 97.62 96 ALA A C 1
ATOM 737 O O . ALA A 1 96 ? -2.404 -8.113 5.507 1.00 97.62 96 ALA A O 1
ATOM 738 N N . ALA A 1 97 ? -1.614 -6.189 6.349 1.00 98.00 97 ALA A N 1
ATOM 739 C CA . ALA A 1 97 ? -0.966 -5.783 5.107 1.00 98.00 97 ALA A CA 1
ATOM 740 C C . ALA A 1 97 ? 0.143 -6.773 4.709 1.00 98.00 97 ALA A C 1
ATOM 742 O O . ALA A 1 97 ? 0.205 -7.203 3.556 1.00 98.00 97 ALA A O 1
ATOM 743 N N . LEU A 1 98 ? 0.982 -7.194 5.660 1.00 97.25 98 LEU A N 1
ATOM 744 C CA . LEU A 1 98 ? 2.045 -8.174 5.428 1.00 97.25 98 LEU A CA 1
ATOM 745 C C . LEU A 1 98 ? 1.516 -9.553 5.026 1.00 97.25 98 LEU A C 1
ATOM 747 O O . LEU A 1 98 ? 2.093 -10.192 4.144 1.00 97.25 98 LEU A O 1
ATOM 751 N N . GLU A 1 99 ? 0.439 -10.025 5.652 1.00 95.94 99 GLU A N 1
ATOM 752 C CA . GLU A 1 99 ? -0.206 -11.286 5.277 1.00 95.94 99 GLU A CA 1
ATOM 753 C C . GLU A 1 99 ? -0.660 -11.252 3.813 1.00 95.94 99 GLU A C 1
ATOM 755 O O . GLU A 1 99 ? -0.376 -12.173 3.043 1.00 95.94 99 GLU A O 1
ATOM 760 N N . ILE A 1 100 ? -1.279 -10.147 3.398 1.00 96.00 100 ILE A N 1
ATOM 761 C CA . ILE A 1 100 ? -1.734 -9.959 2.021 1.00 96.00 100 ILE A CA 1
ATOM 762 C C . ILE A 1 100 ? -0.555 -9.932 1.052 1.00 96.00 100 ILE A C 1
ATOM 764 O O . ILE A 1 100 ? -0.587 -10.648 0.051 1.00 96.00 100 ILE A O 1
ATOM 768 N N . VAL A 1 101 ? 0.501 -9.170 1.347 1.00 95.44 101 VAL A N 1
ATOM 769 C CA . VAL A 1 101 ? 1.702 -9.109 0.497 1.00 95.44 101 VAL A CA 1
ATOM 770 C C . VAL A 1 101 ? 2.303 -10.499 0.294 1.00 95.44 101 VAL A C 1
ATOM 772 O O . VAL A 1 101 ? 2.633 -10.859 -0.832 1.00 95.44 101 VAL A O 1
ATOM 775 N N . ARG A 1 102 ? 2.383 -11.313 1.354 1.00 93.38 102 ARG A N 1
ATOM 776 C CA . ARG A 1 102 ? 2.892 -12.695 1.285 1.00 93.38 102 ARG A CA 1
ATOM 777 C C . ARG A 1 102 ? 1.985 -13.634 0.493 1.00 93.38 102 ARG A C 1
ATOM 779 O O . ARG A 1 102 ? 2.468 -14.617 -0.059 1.00 93.38 102 ARG A O 1
ATOM 786 N N . SER A 1 103 ? 0.685 -13.350 0.452 1.00 93.06 103 SER A N 1
ATOM 787 C CA . SER A 1 103 ? -0.285 -14.136 -0.317 1.00 93.06 103 SER A CA 1
ATOM 788 C C . SER A 1 103 ? -0.247 -13.840 -1.819 1.00 93.06 103 SER A C 1
ATOM 790 O O . SER A 1 103 ? -0.687 -14.668 -2.619 1.00 93.06 103 SER A O 1
ATOM 792 N N . ILE A 1 104 ? 0.272 -12.673 -2.219 1.00 91.88 104 ILE A N 1
ATOM 793 C CA . ILE A 1 104 ? 0.379 -12.297 -3.625 1.00 91.88 104 ILE A CA 1
ATOM 794 C C . ILE A 1 104 ? 1.601 -13.014 -4.216 1.00 91.88 104 ILE A C 1
ATOM 796 O O . ILE A 1 104 ? 2.722 -12.790 -3.759 1.00 91.88 104 ILE A O 1
ATOM 800 N N . PRO A 1 105 ? 1.424 -13.867 -5.242 1.00 85.06 105 PRO A N 1
ATOM 801 C CA . PRO A 1 105 ? 2.532 -14.613 -5.815 1.00 85.06 105 PRO A CA 1
ATOM 802 C C . PRO A 1 105 ? 3.576 -13.659 -6.396 1.00 85.06 105 PRO A C 1
ATOM 804 O O . PRO A 1 105 ? 3.249 -12.739 -7.160 1.00 85.06 105 PRO A O 1
ATOM 807 N N . ALA A 1 106 ? 4.833 -13.903 -6.028 1.00 74.69 106 ALA A N 1
ATOM 808 C CA . ALA A 1 106 ? 5.972 -13.203 -6.592 1.00 74.69 106 ALA A CA 1
ATOM 809 C C . ALA A 1 106 ? 6.076 -13.502 -8.096 1.00 74.69 106 ALA A C 1
ATOM 811 O O . ALA A 1 106 ? 5.953 -14.647 -8.528 1.00 74.69 106 ALA A O 1
ATOM 812 N N . ASP A 1 107 ? 6.317 -12.461 -8.885 1.00 82.50 107 ASP A N 1
ATOM 813 C CA . ASP A 1 107 ? 6.590 -12.541 -10.320 1.00 82.50 107 ASP A CA 1
ATOM 814 C C . ASP A 1 107 ? 7.779 -11.620 -10.624 1.00 82.50 107 ASP A C 1
ATOM 816 O O . ASP A 1 107 ? 7.914 -10.558 -10.018 1.00 82.50 107 ASP A O 1
ATOM 820 N N . ALA A 1 108 ? 8.628 -11.992 -11.584 1.00 74.00 108 ALA A N 1
ATOM 821 C CA . ALA A 1 108 ? 9.817 -11.240 -11.990 1.00 74.00 108 ALA A CA 1
ATOM 82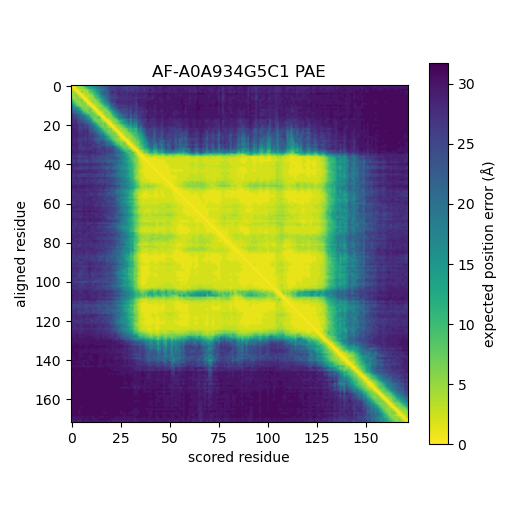2 C C . ALA A 1 108 ? 9.506 -9.801 -12.443 1.00 74.00 108 ALA A C 1
ATOM 824 O O . ALA A 1 108 ? 10.391 -8.951 -12.469 1.00 74.00 108 ALA A O 1
ATOM 825 N N . GLY A 1 109 ? 8.253 -9.520 -12.811 1.00 87.56 109 GLY A N 1
ATOM 826 C CA . GLY A 1 109 ? 7.802 -8.185 -13.195 1.00 87.56 109 GLY A CA 1
ATOM 827 C C . GLY A 1 109 ? 7.019 -7.433 -12.124 1.00 87.56 109 GLY A C 1
ATOM 828 O O . GLY A 1 109 ? 6.379 -6.453 -12.486 1.00 87.56 109 GLY A O 1
ATOM 829 N N . ARG A 1 110 ? 6.971 -7.883 -10.864 1.00 92.12 110 ARG A N 1
ATOM 830 C CA . ARG A 1 110 ? 6.148 -7.256 -9.820 1.00 92.12 110 ARG A CA 1
ATOM 831 C C . ARG A 1 110 ? 6.891 -7.169 -8.492 1.00 92.12 110 ARG A C 1
AT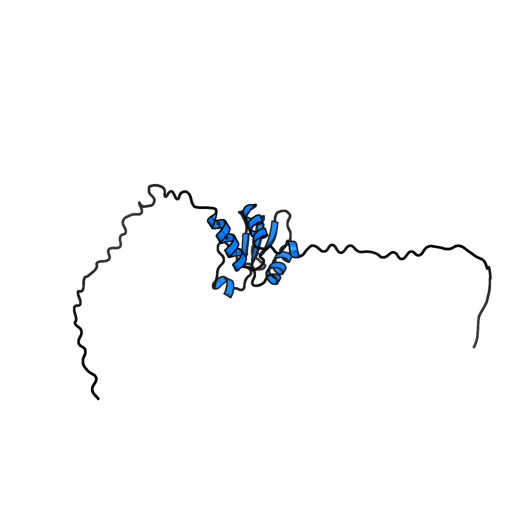OM 833 O O . ARG A 1 110 ? 7.381 -8.172 -7.989 1.00 92.12 110 ARG A O 1
ATOM 840 N N . SER A 1 111 ? 6.880 -5.982 -7.894 1.00 93.12 111 SER A N 1
ATOM 841 C CA . SER A 1 111 ? 7.331 -5.768 -6.516 1.00 93.12 111 SER A CA 1
ATOM 842 C C . SER A 1 111 ? 6.141 -5.348 -5.665 1.00 93.12 111 SER A C 1
ATOM 844 O O . SER A 1 111 ? 5.469 -4.376 -6.002 1.00 93.12 111 SER A O 1
ATOM 846 N N . VAL A 1 112 ? 5.862 -6.085 -4.591 1.00 95.25 112 VAL A N 1
ATOM 847 C CA . VAL A 1 112 ? 4.700 -5.851 -3.725 1.00 95.25 112 VAL A CA 1
ATOM 848 C C . VAL A 1 112 ? 5.179 -5.535 -2.316 1.00 95.25 112 VAL A C 1
ATOM 850 O O . VAL A 1 112 ? 5.987 -6.280 -1.766 1.00 95.25 112 VAL A O 1
ATOM 853 N N . TYR A 1 113 ? 4.667 -4.451 -1.740 1.00 96.81 113 TYR A N 1
ATOM 854 C CA . TYR A 1 113 ? 5.064 -3.967 -0.422 1.00 96.81 113 TYR A CA 1
ATOM 855 C C . TYR A 1 113 ? 3.853 -3.594 0.430 1.00 96.81 113 TYR A C 1
ATOM 857 O O . TYR A 1 113 ? 2.852 -3.092 -0.080 1.00 96.81 113 TYR A O 1
ATOM 865 N N . ALA A 1 114 ? 3.959 -3.810 1.735 1.00 97.94 114 ALA A N 1
ATOM 866 C CA . ALA A 1 114 ? 3.026 -3.316 2.733 1.00 97.94 114 ALA A CA 1
ATOM 867 C C . ALA A 1 114 ? 3.435 -1.900 3.140 1.00 97.94 114 ALA A C 1
ATOM 869 O O . ALA A 1 114 ? 4.624 -1.588 3.235 1.00 97.94 114 ALA A O 1
ATOM 870 N N . VAL A 1 115 ? 2.447 -1.050 3.399 1.00 98.06 115 VAL A N 1
ATOM 871 C CA . VAL A 1 115 ? 2.666 0.302 3.915 1.00 98.06 115 VAL A CA 1
ATOM 872 C C . VAL A 1 115 ? 2.564 0.279 5.434 1.00 98.06 115 VAL A C 1
ATOM 874 O O . VAL A 1 115 ? 1.487 0.019 5.972 1.00 98.06 115 VAL A O 1
ATOM 877 N N . GLN A 1 116 ? 3.670 0.575 6.113 1.00 98.06 116 GLN A N 1
ATOM 878 C CA . GLN A 1 116 ? 3.698 0.715 7.566 1.00 98.06 116 GLN A CA 1
ATOM 879 C C . GLN A 1 116 ? 2.837 1.900 8.003 1.00 98.06 116 GLN A C 1
ATOM 881 O O . GLN A 1 116 ? 2.950 2.987 7.440 1.00 98.06 116 GLN A O 1
ATOM 886 N N . GLY A 1 117 ? 1.977 1.707 9.003 1.00 97.12 117 GLY A N 1
ATOM 887 C CA . GLY A 1 117 ? 1.035 2.738 9.450 1.00 97.12 117 GLY A CA 1
ATOM 888 C C . GLY A 1 117 ? -0.140 2.961 8.486 1.00 97.12 117 GLY A C 1
ATOM 889 O O . GLY A 1 117 ? -0.914 3.908 8.656 1.00 97.12 117 GLY A O 1
ATOM 890 N N . GLY A 1 118 ? -0.285 2.098 7.474 1.00 97.81 118 GLY A N 1
ATOM 891 C CA . GLY A 1 118 ? -1.461 1.992 6.618 1.00 97.81 118 GLY A CA 1
ATOM 892 C C . GLY A 1 118 ? -1.859 3.282 5.892 1.00 97.81 118 GLY A C 1
ATOM 893 O O . GLY A 1 118 ? -1.052 3.957 5.250 1.00 97.81 118 GLY A O 1
ATOM 894 N N . ALA A 1 119 ? -3.156 3.596 5.939 1.00 97.56 119 ALA A N 1
ATOM 895 C CA . ALA A 1 119 ? -3.754 4.666 5.138 1.00 97.56 119 ALA A CA 1
ATOM 896 C C . ALA A 1 119 ? -3.239 6.063 5.496 1.00 97.56 119 ALA A C 1
ATOM 898 O O . ALA A 1 119 ? -3.167 6.923 4.618 1.00 97.56 119 ALA A O 1
ATOM 899 N N . ASP A 1 120 ? -2.896 6.304 6.758 1.00 96.94 120 ASP A N 1
ATOM 900 C CA . ASP A 1 120 ? -2.460 7.627 7.198 1.00 96.94 120 ASP A CA 1
ATOM 901 C C . ASP A 1 120 ? -1.031 7.918 6.742 1.00 96.94 120 ASP A C 1
ATOM 903 O O . ASP A 1 120 ? -0.768 9.009 6.234 1.00 96.94 120 ASP A O 1
ATOM 907 N N . ALA A 1 121 ? -0.139 6.927 6.828 1.00 97.06 121 ALA A N 1
ATOM 908 C CA . ALA A 1 121 ? 1.210 7.017 6.271 1.00 97.06 121 ALA A CA 1
ATOM 909 C C . ALA A 1 121 ? 1.173 7.222 4.749 1.00 97.06 121 ALA A C 1
ATOM 911 O O . ALA A 1 121 ? 1.820 8.125 4.221 1.00 97.06 121 ALA A O 1
ATOM 912 N N . TRP A 1 122 ? 0.330 6.458 4.044 1.00 96.81 122 TRP A N 1
ATOM 913 C CA . TRP A 1 122 ? 0.142 6.626 2.602 1.00 96.81 122 TRP A CA 1
ATOM 914 C C . TRP A 1 122 ? -0.299 8.049 2.221 1.00 96.81 122 TRP A C 1
ATOM 916 O O . TRP A 1 122 ? 0.214 8.637 1.267 1.00 96.81 122 TRP A O 1
ATOM 926 N N . LYS A 1 123 ? -1.251 8.629 2.964 1.00 94.88 123 LYS A N 1
ATOM 927 C CA . LYS A 1 123 ? -1.735 9.996 2.717 1.00 94.88 123 LYS A CA 1
ATOM 928 C C . LYS A 1 123 ? -0.651 11.046 2.953 1.00 94.88 123 LYS A C 1
ATOM 930 O O . LYS A 1 123 ? -0.558 11.971 2.148 1.00 94.88 123 LYS A O 1
ATOM 935 N N . ARG A 1 124 ? 0.160 10.902 4.009 1.00 94.50 124 ARG A N 1
ATOM 936 C CA . ARG A 1 124 ? 1.283 11.813 4.289 1.00 94.50 124 ARG A CA 1
ATOM 937 C C . ARG A 1 124 ? 2.278 11.825 3.132 1.00 94.50 124 ARG A C 1
ATOM 939 O O . ARG A 1 124 ? 2.474 12.878 2.526 1.00 94.50 124 ARG A O 1
ATOM 946 N N . VAL A 1 125 ? 2.755 10.653 2.714 1.00 93.56 125 VAL A N 1
ATOM 947 C CA . VAL A 1 125 ? 3.706 10.539 1.595 1.00 93.56 125 VAL A CA 1
ATOM 948 C C . VAL A 1 125 ? 3.125 11.079 0.282 1.00 93.56 125 VAL A C 1
ATOM 950 O O . VAL A 1 125 ? 3.811 11.786 -0.460 1.00 93.56 125 VAL A O 1
ATOM 953 N N . GLN A 1 126 ? 1.845 10.815 -0.011 1.00 88.31 126 GLN A N 1
ATOM 954 C CA . GLN A 1 126 ? 1.203 11.404 -1.192 1.00 88.31 126 GLN A CA 1
ATOM 955 C C . GLN A 1 126 ? 1.129 12.932 -1.126 1.00 88.31 126 GLN A C 1
ATOM 957 O O . GLN A 1 126 ? 1.350 13.587 -2.142 1.00 88.31 126 GLN A O 1
ATOM 962 N N . SER A 1 127 ? 0.821 13.511 0.037 1.00 85.31 127 SER A N 1
ATOM 963 C CA . SER A 1 127 ? 0.728 14.969 0.186 1.00 85.31 127 SER A CA 1
ATOM 964 C C . SER A 1 127 ? 2.078 15.667 -0.004 1.00 85.31 127 SER A C 1
ATOM 966 O O . SER A 1 127 ? 2.157 16.699 -0.673 1.00 85.31 127 SER A O 1
ATOM 968 N N . GLU A 1 128 ? 3.157 15.060 0.484 1.00 79.94 128 GLU A N 1
ATOM 969 C CA . GLU A 1 128 ? 4.523 15.554 0.297 1.00 79.94 128 GLU A CA 1
ATOM 970 C C . GLU A 1 128 ? 4.953 15.462 -1.171 1.00 79.94 128 GLU A C 1
ATOM 972 O O . GLU A 1 128 ? 5.505 16.412 -1.725 1.00 79.94 128 GLU A O 1
ATOM 977 N N . THR A 1 129 ? 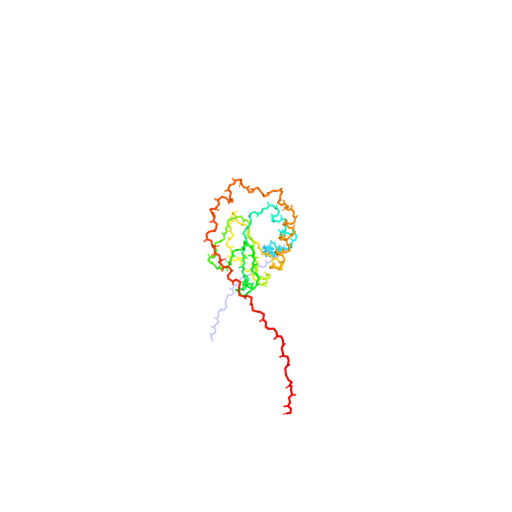4.608 14.358 -1.840 1.00 68.06 129 THR A N 1
ATOM 978 C CA . THR A 1 129 ? 4.922 14.155 -3.262 1.00 68.06 129 THR A CA 1
ATOM 979 C C . THR A 1 129 ? 4.115 15.096 -4.167 1.00 68.06 129 THR A C 1
ATOM 981 O O . THR A 1 129 ? 4.643 15.612 -5.150 1.00 68.06 129 THR A O 1
ATOM 984 N N . 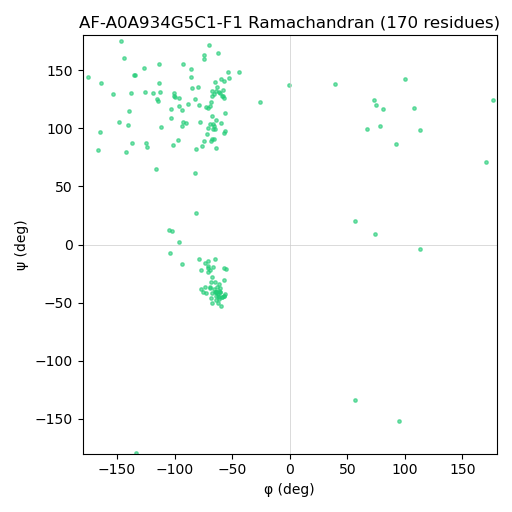ALA A 1 130 ? 2.847 15.367 -3.842 1.00 61.03 130 ALA A N 1
ATOM 985 C CA . ALA A 1 130 ? 1.991 16.268 -4.617 1.00 61.03 130 ALA A CA 1
ATOM 986 C C . ALA A 1 130 ? 2.446 17.733 -4.536 1.00 61.03 130 ALA A C 1
ATOM 988 O O . ALA A 1 130 ? 2.332 18.468 -5.514 1.00 61.03 130 ALA A O 1
ATOM 989 N N . THR A 1 131 ? 3.018 18.146 -3.402 1.00 56.19 131 THR A N 1
ATOM 990 C CA . THR A 1 131 ? 3.560 19.505 -3.225 1.00 56.19 131 THR A CA 1
ATOM 991 C C . THR A 1 131 ? 4.779 19.761 -4.125 1.00 56.19 131 THR A C 1
ATOM 993 O O . THR A 1 131 ? 5.103 20.907 -4.421 1.00 56.19 131 THR A O 1
ATOM 996 N N . ALA A 1 132 ? 5.437 18.707 -4.623 1.00 53.88 132 ALA A N 1
ATOM 997 C CA . ALA A 1 132 ? 6.587 18.827 -5.518 1.00 53.88 132 ALA A CA 1
ATOM 998 C C . ALA A 1 132 ? 6.219 19.131 -6.986 1.00 53.88 132 ALA A C 1
ATOM 1000 O O . ALA A 1 132 ? 7.104 19.479 -7.768 1.00 53.88 132 ALA A O 1
ATOM 1001 N N . ILE A 1 133 ? 4.945 19.006 -7.384 1.00 50.16 133 ILE A N 1
ATOM 1002 C CA . ILE A 1 133 ? 4.505 19.193 -8.774 1.00 50.16 133 ILE A CA 1
ATOM 1003 C C . ILE A 1 133 ? 3.405 20.256 -8.819 1.00 50.16 133 ILE A C 1
ATOM 1005 O O . ILE A 1 133 ? 2.215 19.948 -8.845 1.00 50.16 133 ILE A O 1
ATOM 1009 N N . GLU A 1 134 ? 3.799 21.528 -8.863 1.00 50.06 134 GLU A N 1
ATOM 1010 C CA . GLU A 1 134 ? 2.860 22.589 -9.226 1.00 50.06 134 GLU A CA 1
ATOM 1011 C C . GLU A 1 134 ? 2.461 22.446 -10.710 1.00 50.06 134 GLU A C 1
ATOM 1013 O O . GLU A 1 134 ? 3.339 22.362 -11.580 1.00 50.06 134 GLU A O 1
ATOM 1018 N N . PRO A 1 135 ? 1.157 22.425 -11.048 1.00 54.94 135 PRO A N 1
ATOM 1019 C CA . PRO A 1 135 ? 0.726 22.437 -12.436 1.00 54.94 135 PRO A CA 1
ATOM 1020 C C . PRO A 1 135 ? 1.104 23.781 -13.070 1.00 54.94 135 PRO A C 1
ATOM 1022 O O . PRO A 1 135 ? 0.457 24.800 -12.849 1.00 54.94 135 PRO A O 1
ATOM 1025 N N . THR A 1 136 ? 2.154 23.782 -13.888 1.00 59.72 136 THR A N 1
ATOM 1026 C CA . THR A 1 136 ? 2.704 24.996 -14.515 1.00 59.72 136 THR A CA 1
ATOM 1027 C C . THR A 1 136 ? 1.809 25.589 -15.603 1.00 59.72 136 THR A C 1
ATOM 1029 O O . THR A 1 136 ? 1.957 26.762 -15.937 1.00 59.72 136 THR A O 1
ATOM 1032 N N . SER A 1 137 ? 0.858 24.828 -16.155 1.00 64.69 137 SER A N 1
ATOM 1033 C CA . SER A 1 137 ? -0.216 25.390 -16.980 1.00 64.69 137 SER A CA 1
ATOM 1034 C C . SER A 1 137 ? -1.381 24.417 -17.166 1.00 64.69 137 SER A C 1
ATOM 1036 O O . SER A 1 137 ? -1.192 23.230 -17.424 1.00 64.69 137 SER A O 1
ATOM 1038 N N . PHE A 1 138 ? -2.602 24.942 -17.089 1.00 65.19 138 PHE A N 1
ATOM 1039 C CA . PHE A 1 138 ? -3.805 24.299 -17.608 1.00 65.19 138 PHE A CA 1
ATOM 1040 C C . PHE A 1 138 ? -4.290 25.136 -18.792 1.00 65.19 138 PHE A C 1
ATOM 1042 O O . PHE A 1 138 ? -4.857 26.214 -18.616 1.00 65.19 138 PHE A O 1
ATOM 1049 N N . VAL A 1 139 ? -4.007 24.676 -20.012 1.00 71.81 139 VAL A N 1
ATOM 1050 C CA . VAL A 1 139 ? -4.463 25.343 -21.237 1.00 71.81 139 VAL A CA 1
ATOM 1051 C C . VAL A 1 139 ? -5.788 24.720 -21.653 1.00 71.81 139 VAL A C 1
ATOM 1053 O O . VAL A 1 139 ? -5.822 23.615 -22.187 1.00 71.81 139 VAL A O 1
ATOM 1056 N N . VAL A 1 140 ? -6.884 25.444 -21.430 1.00 68.44 140 VAL A N 1
ATOM 1057 C CA . VAL A 1 140 ? -8.177 25.126 -22.044 1.00 68.44 140 VAL A CA 1
ATOM 1058 C C . VAL A 1 140 ? -8.093 25.503 -23.529 1.00 68.44 140 VAL A C 1
ATOM 1060 O O . VAL A 1 140 ? -7.876 26.680 -23.831 1.00 68.44 140 VAL A O 1
ATOM 1063 N N . PRO A 1 141 ? -8.245 24.557 -24.474 1.00 64.25 141 PRO A N 1
ATOM 1064 C CA . PRO A 1 141 ? -8.248 24.880 -25.897 1.00 64.25 141 PRO A CA 1
ATOM 1065 C C . PRO A 1 141 ? -9.346 25.900 -26.226 1.00 64.25 141 PRO A C 1
ATOM 1067 O O . PRO A 1 141 ? -10.454 25.816 -25.699 1.00 64.25 141 PRO A O 1
ATOM 1070 N N . LYS A 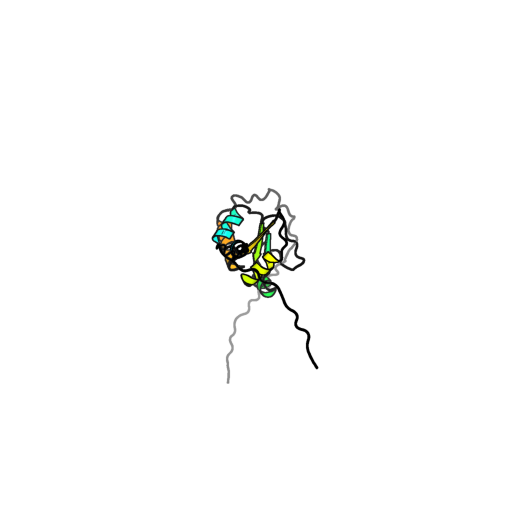1 142 ? -9.066 26.863 -27.113 1.00 64.31 142 LYS A N 1
ATOM 1071 C CA . LYS A 1 142 ? -10.096 27.793 -27.608 1.00 64.31 142 LYS A CA 1
ATOM 1072 C C . LYS A 1 142 ? -11.244 26.987 -28.243 1.00 64.31 142 LYS A C 1
ATOM 1074 O O . LYS A 1 142 ? -10.981 26.175 -29.123 1.00 64.31 142 LYS A O 1
ATOM 1079 N N . GLY A 1 143 ? -12.487 27.220 -27.807 1.00 60.53 143 GLY A N 1
ATOM 1080 C CA . GLY A 1 143 ? -13.702 26.608 -28.379 1.00 60.53 143 GLY A CA 1
ATOM 1081 C C . GLY A 1 143 ? -14.466 25.630 -27.470 1.00 60.53 143 GLY A C 1
ATOM 1082 O O . GLY A 1 143 ? -15.547 25.183 -27.831 1.00 60.53 143 GLY A O 1
ATOM 1083 N N . THR A 1 144 ? -13.980 25.317 -26.265 1.00 60.97 144 THR A N 1
ATOM 1084 C CA . THR A 1 144 ? -14.713 24.462 -25.298 1.00 60.97 144 THR A CA 1
ATOM 1085 C C . THR A 1 144 ? -15.939 25.130 -24.667 1.00 60.97 144 THR A C 1
ATOM 1087 O O . THR A 1 144 ? -16.771 24.433 -24.092 1.00 60.97 144 THR A O 1
ATOM 1090 N N . CYS A 1 145 ? -16.087 26.454 -24.790 1.00 59.28 145 CYS A N 1
ATOM 1091 C CA . CYS A 1 145 ? -17.251 27.200 -24.296 1.00 59.28 145 CYS A CA 1
ATOM 1092 C C . CYS A 1 145 ? -18.327 27.464 -25.365 1.00 59.28 145 CYS A C 1
ATOM 1094 O O . CYS A 1 145 ? -19.342 28.071 -25.038 1.00 59.28 145 CYS A O 1
ATOM 1096 N N . ASP A 1 146 ? -18.165 26.985 -26.604 1.00 61.19 146 ASP A N 1
ATOM 1097 C CA . ASP A 1 146 ? -19.181 27.122 -27.665 1.00 61.19 146 ASP A CA 1
ATOM 1098 C C . ASP A 1 146 ? -20.293 26.053 -27.564 1.00 61.19 146 ASP A C 1
ATOM 1100 O O . ASP A 1 146 ? -20.940 25.684 -28.547 1.00 61.19 146 ASP A O 1
ATOM 1104 N N . LEU A 1 147 ? -20.547 25.552 -26.350 1.00 59.19 147 LEU A N 1
ATOM 1105 C CA . LEU A 1 147 ? -21.760 24.807 -26.038 1.00 59.19 147 LEU A CA 1
ATOM 1106 C C . LEU A 1 147 ? -22.936 25.786 -26.065 1.00 59.19 147 LEU A C 1
ATOM 1108 O O . LEU A 1 147 ? -22.972 26.776 -25.336 1.00 59.19 147 LEU A O 1
ATOM 1112 N N . GLY A 1 148 ? -23.873 25.500 -26.967 1.00 56.75 148 GLY A N 1
ATOM 1113 C CA . GLY A 1 148 ? -25.030 26.321 -27.285 1.00 56.75 148 GLY A CA 1
ATOM 1114 C C . GLY A 1 148 ? -25.758 26.903 -26.074 1.00 56.75 148 GLY A C 1
ATOM 1115 O O . GLY A 1 148 ? -25.828 26.314 -24.998 1.00 56.75 148 GLY A O 1
ATOM 1116 N N . LYS A 1 149 ? -26.322 28.090 -26.311 1.00 54.34 149 LYS A N 1
ATOM 1117 C CA . LYS A 1 149 ? -27.200 28.861 -25.423 1.00 54.34 149 LYS A CA 1
ATOM 1118 C C . LYS A 1 149 ? -27.948 27.963 -24.419 1.00 54.34 149 LYS A C 1
ATOM 1120 O O . LYS A 1 149 ? -28.723 27.114 -24.864 1.00 54.34 149 LYS A O 1
ATOM 1125 N N . PRO A 1 150 ? -27.816 28.176 -23.099 1.00 50.75 150 PRO A N 1
ATOM 1126 C CA . PRO A 1 150 ? -28.639 27.467 -22.133 1.00 50.75 150 PRO A CA 1
ATOM 1127 C C . PRO A 1 150 ? -30.101 27.878 -22.340 1.00 50.75 150 PRO A C 1
ATOM 1129 O O . PRO A 1 150 ? -30.511 28.990 -22.013 1.00 50.75 150 PRO A O 1
ATOM 1132 N N . SER A 1 151 ? -30.912 26.986 -22.905 1.00 51.84 151 SER A N 1
ATOM 1133 C CA . SER A 1 151 ? -32.363 27.149 -22.987 1.00 51.84 151 SER A CA 1
ATOM 1134 C C . SER A 1 151 ? -33.007 26.721 -21.669 1.00 51.84 151 SER A C 1
ATOM 1136 O O . SER A 1 151 ? -33.787 25.777 -21.620 1.00 51.84 151 SER A O 1
ATOM 1138 N N . LEU A 1 152 ? -32.662 27.405 -20.581 1.00 51.66 152 LEU A N 1
ATOM 1139 C CA . LEU A 1 152 ? -33.409 27.346 -19.330 1.00 51.66 152 LEU A CA 1
ATOM 1140 C C . LEU A 1 152 ? -33.790 28.775 -18.958 1.00 51.66 152 LEU A C 1
ATOM 1142 O O . LEU A 1 152 ? -33.064 29.484 -18.267 1.00 51.66 152 LEU A O 1
ATOM 1146 N N . LYS A 1 153 ? -34.939 29.213 -19.482 1.00 48.34 153 LYS A N 1
ATOM 1147 C CA . LYS A 1 153 ? -35.623 30.411 -19.000 1.00 48.34 153 LYS A CA 1
ATOM 1148 C C . LYS A 1 153 ? -36.347 30.026 -17.714 1.00 48.34 153 LYS A C 1
ATOM 1150 O O . LYS A 1 153 ? -37.358 29.335 -17.764 1.00 48.34 153 LYS A O 1
ATOM 1155 N N . PHE A 1 154 ? -35.824 30.454 -16.573 1.00 51.12 154 PHE A N 1
ATOM 1156 C CA . PHE A 1 154 ? -36.610 30.516 -15.348 1.00 51.12 154 PHE A CA 1
ATOM 1157 C C . PHE A 1 154 ? -37.244 31.904 -15.290 1.00 51.12 154 PHE A C 1
ATOM 1159 O O . PHE A 1 154 ? -36.561 32.891 -15.017 1.00 51.12 154 PHE A O 1
ATOM 1166 N N . ASP A 1 155 ? -38.542 31.989 -15.580 1.00 47.81 155 ASP A N 1
ATOM 1167 C CA . ASP A 1 155 ? -39.300 33.218 -15.367 1.00 47.81 155 ASP A CA 1
ATOM 1168 C C . ASP A 1 155 ? -39.467 33.430 -13.861 1.00 47.81 155 ASP A C 1
ATOM 1170 O O . ASP A 1 155 ? -40.312 32.822 -13.199 1.00 47.81 155 ASP A O 1
ATOM 1174 N N . ALA A 1 156 ? -38.639 34.309 -13.301 1.00 44.31 156 ALA A N 1
ATOM 1175 C CA . ALA A 1 156 ? -38.814 34.801 -11.947 1.00 44.31 156 ALA A CA 1
ATOM 1176 C C . ALA A 1 156 ? -40.072 35.686 -11.894 1.00 44.31 156 ALA A C 1
ATOM 1178 O O . ALA A 1 156 ? -40.008 36.906 -12.060 1.00 44.31 156 ALA A O 1
ATOM 1179 N N . LYS A 1 157 ? -41.241 35.088 -11.629 1.00 43.66 157 LYS A N 1
ATOM 1180 C CA . LYS A 1 157 ? -42.386 35.850 -11.118 1.00 43.66 157 LYS A CA 1
ATOM 1181 C C . LYS A 1 157 ? -42.036 36.352 -9.719 1.00 43.66 157 LYS A C 1
ATOM 1183 O O . LYS A 1 157 ? -42.140 35.636 -8.727 1.00 43.66 157 LYS A O 1
ATOM 1188 N N . SER A 1 158 ? -41.625 37.614 -9.666 1.00 47.47 158 SER A N 1
ATOM 1189 C CA . SER A 1 158 ? -41.569 38.429 -8.457 1.00 47.47 158 SER A CA 1
ATOM 1190 C C . SER A 1 158 ? -42.961 38.492 -7.816 1.00 47.47 158 SER A C 1
ATOM 1192 O O . SER A 1 158 ? -43.800 39.307 -8.194 1.00 47.47 158 SER A O 1
ATOM 1194 N N . SER A 1 159 ? -43.224 37.623 -6.839 1.00 45.84 159 SER A N 1
ATOM 1195 C CA . SER A 1 159 ? -44.292 37.836 -5.861 1.00 45.84 159 SER A CA 1
ATOM 1196 C C . SER A 1 159 ? -43.678 38.445 -4.610 1.00 45.84 159 SER A C 1
ATOM 1198 O O . SER A 1 159 ? -43.247 37.768 -3.680 1.00 45.84 159 SER A O 1
ATOM 1200 N N . LYS A 1 160 ? -43.652 39.775 -4.618 1.00 46.69 160 LYS A N 1
ATOM 1201 C CA . LYS A 1 160 ? -43.426 40.647 -3.470 1.00 46.69 160 LYS A CA 1
ATOM 1202 C C . LYS A 1 160 ? -44.470 40.315 -2.391 1.00 46.69 160 LYS A C 1
ATOM 1204 O O . LYS A 1 160 ? -45.604 40.777 -2.477 1.00 46.69 160 LYS A O 1
ATOM 1209 N N . LYS A 1 161 ? -44.119 39.498 -1.393 1.00 48.53 161 LYS A N 1
ATOM 1210 C CA . LYS A 1 161 ? -44.945 39.302 -0.191 1.00 48.53 161 LYS A CA 1
ATOM 1211 C C . LYS A 1 161 ? -44.359 40.108 0.963 1.00 48.53 161 LYS A C 1
ATOM 1213 O O . LYS A 1 161 ? -43.564 39.628 1.759 1.00 48.53 161 LYS A O 1
ATOM 1218 N N . THR A 1 162 ? -44.763 41.370 1.009 1.00 48.50 162 THR A N 1
ATOM 1219 C CA . THR A 1 162 ? -44.741 42.214 2.203 1.00 48.50 162 THR A CA 1
ATOM 1220 C C . THR A 1 162 ? -45.766 41.675 3.204 1.00 48.50 162 THR A C 1
ATOM 1222 O O . THR A 1 162 ? -46.913 41.427 2.840 1.00 48.50 162 THR A O 1
ATOM 1225 N N . GLY A 1 163 ? -45.374 41.518 4.465 1.00 44.97 163 GLY A N 1
ATOM 1226 C CA . GLY A 1 163 ? -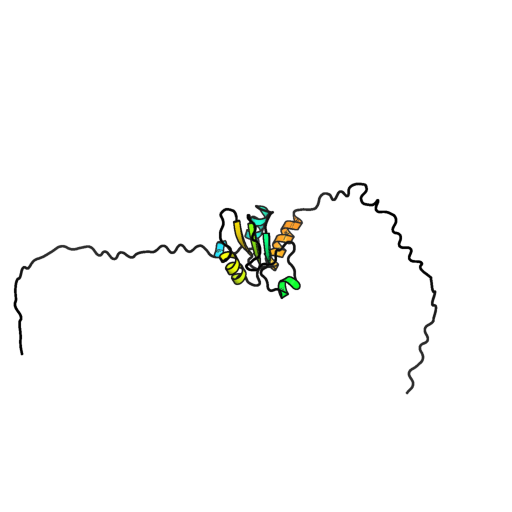46.266 41.131 5.565 1.00 44.97 163 GLY A CA 1
ATOM 1227 C C . GLY A 1 163 ? -45.436 40.825 6.807 1.00 44.97 163 GLY A C 1
ATOM 1228 O O . GLY A 1 163 ? -45.062 39.684 7.023 1.00 44.97 163 GLY A O 1
ATOM 1229 N N . LYS A 1 164 ? -44.847 41.849 7.429 1.00 43.12 164 LYS A N 1
ATOM 1230 C CA . LYS A 1 164 ? -45.413 42.589 8.573 1.00 43.12 164 LYS A CA 1
ATOM 1231 C C . LYS A 1 164 ? -45.488 41.694 9.815 1.00 43.12 164 LYS A C 1
ATOM 1233 O O . LYS A 1 164 ? -46.399 40.890 9.966 1.00 43.12 164 LYS A O 1
ATOM 1238 N N . ALA A 1 165 ? -44.488 41.874 10.677 1.00 47.97 165 ALA A N 1
ATOM 1239 C CA . ALA A 1 165 ? -44.454 41.360 12.033 1.00 47.97 165 ALA A CA 1
ATOM 1240 C C . ALA A 1 165 ? -45.664 41.872 12.826 1.00 47.97 165 ALA A C 1
ATOM 1242 O O . ALA A 1 165 ? -45.956 43.070 12.817 1.00 47.97 165 ALA A O 1
ATOM 1243 N N . ALA A 1 166 ? -46.328 40.960 13.523 1.00 46.78 166 ALA A N 1
ATOM 1244 C CA . ALA A 1 166 ? -47.189 41.257 14.653 1.00 46.78 166 ALA A CA 1
ATOM 1245 C C . ALA A 1 166 ? -46.939 40.158 15.690 1.00 46.78 166 ALA A C 1
ATOM 1247 O O . ALA A 1 166 ? -47.354 39.015 15.515 1.00 46.78 166 ALA A O 1
ATOM 1248 N N . LEU A 1 167 ? -46.167 40.516 16.718 1.00 50.16 167 LEU A N 1
ATOM 1249 C CA . LEU A 1 167 ? -46.220 39.852 18.011 1.00 50.16 167 LEU A CA 1
ATOM 1250 C C . LEU A 1 167 ? -47.600 40.137 18.608 1.00 50.16 167 LEU A C 1
ATOM 1252 O O . LEU A 1 167 ? -47.983 41.301 18.705 1.00 50.16 167 LEU A O 1
ATOM 1256 N N . GLU A 1 168 ? -48.294 39.095 19.049 1.00 47.16 168 GLU A N 1
ATOM 1257 C CA . GLU A 1 168 ? -49.372 39.219 20.027 1.00 47.16 168 GLU A CA 1
ATOM 1258 C C . GLU A 1 168 ? -49.143 38.268 21.212 1.00 47.16 168 GLU A C 1
ATOM 1260 O O . GLU A 1 168 ? -48.412 37.281 21.080 1.00 47.16 168 GLU A O 1
ATOM 1265 N N . PRO A 1 169 ? -49.664 38.634 22.397 1.00 54.16 169 PRO A N 1
ATOM 1266 C CA . PRO A 1 169 ? -49.045 38.312 23.674 1.00 54.16 169 PRO A CA 1
ATOM 1267 C C . PRO A 1 169 ? -49.548 37.016 24.313 1.00 54.16 169 PRO A C 1
ATOM 1269 O O . PRO A 1 169 ? -50.680 36.577 24.131 1.00 54.16 169 PRO A O 1
ATOM 1272 N N . ILE A 1 170 ? -48.677 36.466 25.158 1.00 48.72 170 ILE A N 1
ATOM 1273 C CA . ILE A 1 170 ? -48.969 35.440 26.159 1.00 48.72 170 ILE A CA 1
ATOM 1274 C C . ILE A 1 170 ? -50.032 35.989 27.117 1.00 48.72 170 ILE A C 1
ATOM 1276 O O . ILE A 1 170 ? -49.834 37.058 27.697 1.00 48.72 170 ILE A O 1
ATOM 1280 N N . ASN A 1 171 ? -51.122 35.250 27.333 1.00 51.34 171 ASN A N 1
ATOM 1281 C CA . ASN A 1 171 ? -52.030 35.531 28.438 1.00 51.34 171 ASN A CA 1
ATOM 1282 C C . ASN A 1 171 ? -52.523 34.235 29.104 1.00 51.34 171 ASN A C 1
ATOM 1284 O O . ASN A 1 171 ? -53.238 33.462 28.475 1.00 51.34 171 ASN A O 1
ATOM 1288 N N . LYS A 1 172 ? -52.105 34.105 30.373 1.00 46.38 172 LYS A N 1
ATOM 1289 C CA . LYS A 1 172 ? -52.563 33.270 31.503 1.00 46.38 172 LYS A CA 1
ATOM 1290 C C . LYS A 1 172 ? -52.694 31.758 31.341 1.00 46.38 172 LYS A C 1
ATOM 1292 O O . LYS A 1 172 ? -53.679 31.295 30.737 1.00 46.38 172 LYS A O 1
#

Sequence (172 aa):
MSDSQDRSMHFIKKHVLRVVGATLLIVPTLSLAANDLLLNEDSLAARIAKEPNCQLLDARSAEAQRLSPLAFSTRYDKTAPVRRGLVFVVADSDEAALEIVRSIPADAGRSVYAVQGGADAWKRVQSETATAIEPTSFVVPKGTCDLGKPSLKFDAKSSKKTGKAALEPINK

pLDDT: mean 75.08, std 21.2, range [40.66, 98.5]

Foldseek 3Di:
DDDDDDDDDDDDDDDDDDDDDPPPPPDPPPPPPLVVQEDELVRVLVQCVVPVPEAEEEAEPPVCCVVDNDPRHDHDDPPTDDDFDEYEYFYPAQVVQSVVQVVDDDDPRHDYHYYHVGPVSVVVSVVVVVVVDDPPDDDDDPPPPVPDDPPDDDPPPDPPDDDDDDDDDDDD

Solvent-accessible surface area (backbone atoms only — not comparable to full-atom values): 11500 Å² total; per-residue (Å²): 134,84,87,84,88,78,88,84,86,88,83,89,85,88,87,84,83,89,80,93,78,84,79,75,82,79,72,81,78,79,73,74,62,74,64,82,40,50,30,47,58,70,58,43,44,56,48,41,74,73,46,75,78,57,46,38,33,40,52,39,52,74,63,54,45,70,77,58,64,66,84,87,46,41,73,53,56,101,80,48,86,79,72,76,40,45,34,40,29,26,20,84,40,55,68,58,14,45,54,50,43,71,68,51,81,85,47,101,59,41,48,66,29,15,36,39,70,16,66,62,37,53,50,52,45,49,53,59,57,52,71,74,59,73,83,89,73,86,83,79,66,91,70,78,77,73,66,71,80,82,89,72,86,77,83,79,78,82,74,85,80,85,78,79,92,76,91,79,81,92,78,136

Nearest PDB structures (foldseek):
  6yxx-assembly1_Bb  TM=5.704E-01  e=3.873E-02  Trypanosoma brucei brucei
  6sxa-assembly1_G  TM=3.041E-01  e=6.882E+00  Homo sapiens

Secondary structure (DSSP, 8-state):
---------------------------------GGGGEE-HHHHHHHHHH---EEEEE-S-HHHHHHSPPTTEEEP-TTSPPPSEEEEEE-SSHHHHHHHHHHSPPBTTEEEEEETTHHHHHHHHHHHHHHT-------PPTTTT---------------------------

Radius of gyration: 37.84 Å; Cα contacts (8 Å, |Δi|>4): 151; chains: 1; bounding box: 98×119×60 Å